Protein AF-A0A540WH33-F1 (afdb_monomer)

Structure (mmCIF, N/CA/C/O backbone):
data_AF-A0A540WH33-F1
#
_entry.id   AF-A0A540WH33-F1
#
loop_
_atom_site.group_PDB
_atom_site.id
_atom_site.type_symbol
_atom_site.label_atom_id
_atom_site.label_alt_id
_atom_site.label_comp_id
_atom_site.label_asym_id
_atom_site.label_entity_id
_atom_site.label_seq_id
_atom_site.pdbx_PDB_ins_code
_atom_site.Cartn_x
_atom_site.Cartn_y
_atom_site.Cartn_z
_atom_site.occupancy
_atom_site.B_iso_or_equiv
_atom_site.auth_seq_id
_atom_site.auth_comp_id
_atom_site.auth_asym_id
_atom_site.auth_atom_id
_atom_site.pdbx_PDB_model_num
ATOM 1 N N . LEU A 1 1 ? -3.950 -7.357 7.166 1.00 91.75 1 LEU A N 1
ATOM 2 C CA . LEU A 1 1 ? -2.464 -7.242 7.166 1.00 91.75 1 LEU A CA 1
ATOM 3 C C . LEU A 1 1 ? -1.787 -7.909 5.969 1.00 91.75 1 LEU A C 1
ATOM 5 O O . LEU A 1 1 ? -1.110 -7.201 5.240 1.00 91.75 1 LEU A O 1
ATOM 9 N N . ARG A 1 2 ? -1.961 -9.218 5.711 1.00 95.25 2 ARG A N 1
ATOM 10 C CA . ARG A 1 2 ? -1.283 -9.900 4.580 1.00 95.25 2 ARG A CA 1
ATOM 11 C C . ARG A 1 2 ? -1.507 -9.220 3.220 1.00 95.25 2 ARG A C 1
ATOM 13 O O . ARG A 1 2 ? -0.546 -9.030 2.487 1.00 95.25 2 ARG A O 1
ATOM 20 N N . ARG A 1 3 ? -2.741 -8.780 2.928 1.00 95.88 3 ARG A N 1
ATOM 21 C CA . ARG A 1 3 ? -3.057 -8.010 1.708 1.00 95.88 3 ARG A CA 1
ATOM 22 C C . ARG A 1 3 ? -2.249 -6.712 1.613 1.00 95.88 3 ARG A C 1
ATOM 24 O O . ARG A 1 3 ? -1.676 -6.431 0.571 1.00 95.88 3 ARG A O 1
ATOM 31 N N . PHE A 1 4 ? -2.148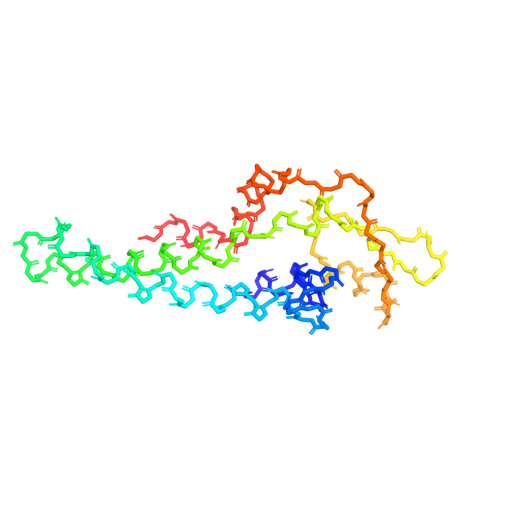 -5.966 2.717 1.00 96.50 4 PHE A N 1
ATOM 32 C CA . PHE A 1 4 ? -1.348 -4.739 2.780 1.00 96.50 4 PHE A CA 1
ATOM 33 C C . PHE A 1 4 ? 0.131 -5.027 2.499 1.00 96.50 4 PHE A C 1
ATOM 35 O O . PHE A 1 4 ? 0.732 -4.355 1.671 1.00 96.50 4 PHE A O 1
ATOM 42 N N . VAL A 1 5 ? 0.695 -6.061 3.135 1.00 96.94 5 VAL A N 1
ATOM 43 C CA . VAL A 1 5 ? 2.100 -6.464 2.947 1.00 96.94 5 VAL A CA 1
ATOM 44 C C . VAL A 1 5 ? 2.377 -6.880 1.503 1.00 96.94 5 VAL A C 1
ATOM 46 O O . VAL A 1 5 ? 3.370 -6.432 0.940 1.00 96.94 5 VAL A O 1
ATOM 49 N N . SER A 1 6 ? 1.509 -7.687 0.883 1.00 97.25 6 SER A N 1
ATOM 50 C CA . SER A 1 6 ? 1.678 -8.066 -0.530 1.00 97.25 6 SER A CA 1
ATOM 51 C C . SER A 1 6 ? 1.620 -6.836 -1.446 1.00 97.25 6 SER A C 1
ATOM 53 O O . S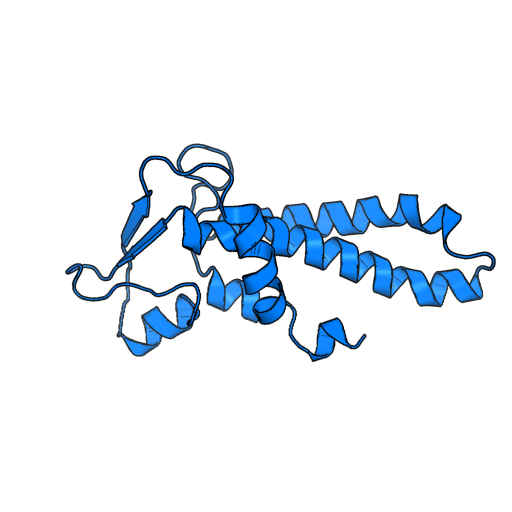ER A 1 6 ? 2.434 -6.695 -2.362 1.00 97.25 6 SER A O 1
ATOM 55 N N . TYR A 1 7 ? 0.708 -5.900 -1.163 1.00 97.25 7 TYR A N 1
ATOM 56 C CA . TYR A 1 7 ? 0.564 -4.673 -1.938 1.00 97.25 7 TYR A C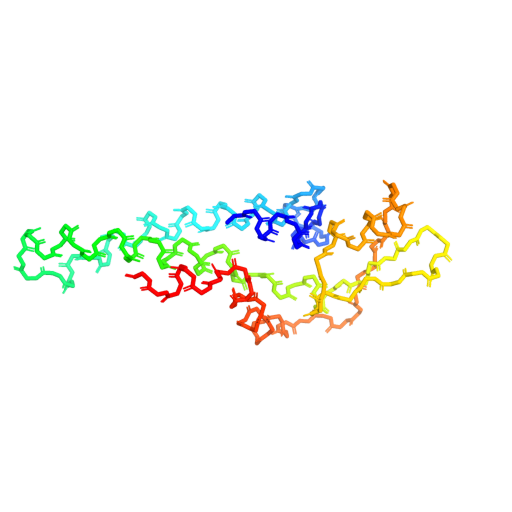A 1
ATOM 57 C C . TYR A 1 7 ? 1.775 -3.739 -1.822 1.00 97.25 7 TYR A C 1
ATOM 59 O O . TYR A 1 7 ? 2.302 -3.308 -2.845 1.00 97.25 7 TYR A O 1
ATOM 67 N N . CYS A 1 8 ? 2.214 -3.412 -0.601 1.00 95.69 8 CYS A N 1
ATOM 68 C CA . CYS A 1 8 ? 3.277 -2.429 -0.389 1.00 95.69 8 CYS A CA 1
ATOM 69 C C . CYS A 1 8 ? 4.685 -3.023 -0.478 1.00 95.69 8 CYS A C 1
ATOM 71 O O . CYS A 1 8 ? 5.633 -2.279 -0.711 1.00 95.69 8 CYS A O 1
ATOM 73 N N . HIS A 1 9 ? 4.839 -4.329 -0.243 1.00 96.56 9 HIS A N 1
ATOM 74 C CA . HIS A 1 9 ? 6.120 -5.027 -0.178 1.00 96.56 9 HIS A CA 1
ATOM 75 C C . HIS A 1 9 ? 7.175 -4.206 0.600 1.00 96.56 9 HIS A C 1
ATOM 77 O O . HIS A 1 9 ? 6.924 -3.766 1.726 1.00 96.56 9 HIS A O 1
ATOM 83 N N . LEU A 1 10 ? 8.337 -3.947 -0.003 1.00 96.44 10 LEU A N 1
ATOM 84 C CA . LEU A 1 10 ? 9.442 -3.187 0.578 1.00 96.44 10 LEU A CA 1
ATOM 85 C C . LEU A 1 10 ? 9.437 -1.701 0.183 1.00 96.44 10 LEU A C 1
ATOM 87 O O . LEU A 1 10 ? 10.484 -1.058 0.242 1.00 96.44 10 LEU A O 1
ATOM 91 N N . LEU A 1 11 ? 8.301 -1.127 -0.218 1.00 96.56 11 LEU A N 1
ATOM 92 C CA . LEU A 1 11 ? 8.248 0.288 -0.594 1.00 96.56 11 LEU A CA 1
ATOM 93 C C . LEU A 1 11 ? 8.575 1.231 0.582 1.00 96.56 11 LEU A C 1
ATOM 95 O O . LEU A 1 11 ? 8.195 0.962 1.730 1.00 96.56 11 LEU A O 1
ATOM 99 N N . PRO A 1 12 ? 9.251 2.361 0.308 1.00 95.00 12 PRO A N 1
ATOM 100 C CA . PRO A 1 12 ? 9.450 3.418 1.290 1.00 95.00 12 PRO A CA 1
ATOM 101 C C . PRO A 1 12 ? 8.152 4.203 1.516 1.00 95.00 12 PRO A C 1
ATOM 103 O O . PRO A 1 12 ? 7.314 4.308 0.622 1.00 95.00 12 PRO A O 1
ATOM 106 N N . ALA A 1 13 ? 7.996 4.812 2.694 1.00 90.38 13 ALA A N 1
ATOM 107 C CA . ALA A 1 13 ? 6.852 5.690 2.965 1.00 90.38 13 ALA A CA 1
ATOM 108 C C . ALA A 1 13 ? 7.047 7.110 2.401 1.00 90.38 13 ALA A C 1
ATOM 110 O O . ALA A 1 13 ? 6.078 7.840 2.187 1.00 90.38 13 ALA A O 1
ATOM 111 N N . SER A 1 14 ? 8.303 7.535 2.214 1.00 84.62 14 SER A N 1
ATOM 112 C CA . SER A 1 14 ? 8.657 8.890 1.779 1.00 84.62 14 SER A CA 1
ATOM 113 C C . SER A 1 14 ? 9.995 8.934 1.028 1.00 84.62 14 SER A C 1
ATOM 115 O O . SER A 1 14 ? 10.827 8.042 1.182 1.00 84.62 14 SER A O 1
ATOM 117 N N . GLN A 1 15 ? 10.213 9.986 0.226 1.00 81.44 15 GLN A N 1
ATOM 118 C CA . GLN A 1 15 ? 11.464 10.170 -0.527 1.00 81.44 15 GLN A CA 1
ATOM 119 C C . GLN A 1 15 ? 12.633 10.596 0.373 1.00 81.44 15 GLN A C 1
ATOM 121 O O . GLN A 1 15 ? 13.738 10.077 0.240 1.00 81.44 15 GLN A O 1
ATOM 126 N N . ALA A 1 16 ? 12.407 11.568 1.260 1.00 76.75 16 ALA A N 1
ATOM 127 C CA . ALA A 1 16 ? 13.483 12.276 1.959 1.00 76.75 16 ALA A CA 1
ATOM 128 C C . ALA A 1 16 ? 13.328 12.314 3.489 1.00 76.75 16 ALA A C 1
ATOM 130 O O . ALA A 1 16 ? 14.182 12.881 4.166 1.00 76.75 16 ALA A O 1
ATOM 131 N N . HIS A 1 17 ? 12.271 11.720 4.047 1.00 77.00 17 HIS A N 1
ATOM 132 C CA . HIS A 1 17 ? 11.907 11.894 5.455 1.00 77.00 17 HIS A CA 1
ATOM 133 C C . HIS A 1 17 ? 11.912 10.566 6.225 1.00 77.00 17 HIS A C 1
ATOM 135 O O . HIS A 1 17 ? 12.554 9.586 5.831 1.00 77.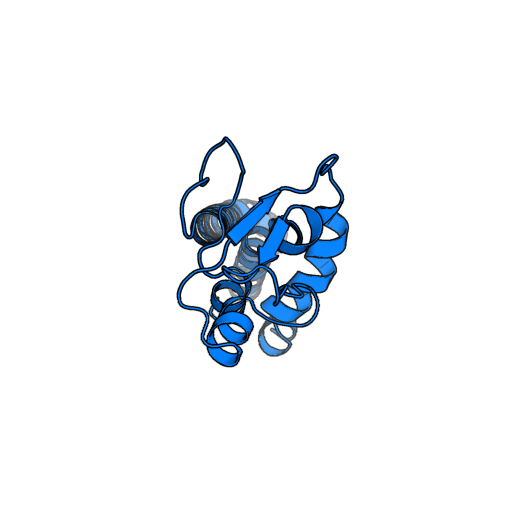00 17 HIS A O 1
ATOM 141 N N . HIS A 1 18 ? 11.214 10.549 7.363 1.00 73.69 18 HIS A N 1
ATOM 142 C CA . HIS A 1 18 ? 11.000 9.354 8.167 1.00 73.69 18 HIS A CA 1
ATOM 143 C C . HIS A 1 18 ? 10.469 8.204 7.293 1.00 73.69 18 HIS A C 1
ATOM 145 O O . HIS A 1 18 ? 9.704 8.408 6.346 1.00 73.69 18 HIS A O 1
ATOM 151 N N . HIS A 1 19 ? 10.926 6.987 7.597 1.00 85.50 19 HIS A N 1
ATOM 152 C CA . HIS A 1 19 ? 10.545 5.757 6.893 1.00 85.50 19 HIS A CA 1
ATOM 153 C C . HIS A 1 19 ? 10.876 5.726 5.384 1.00 85.50 19 HIS A C 1
ATOM 155 O O . HIS A 1 19 ? 10.176 5.086 4.603 1.00 85.50 19 HIS A O 1
ATOM 161 N N . ARG A 1 20 ? 11.975 6.365 4.957 1.00 86.19 20 ARG A N 1
ATOM 162 C CA . ARG A 1 20 ? 12.494 6.287 3.571 1.00 86.19 20 ARG A CA 1
ATOM 163 C C . ARG A 1 20 ? 13.152 4.953 3.177 1.00 86.19 20 ARG A C 1
ATOM 165 O O . ARG A 1 20 ? 13.566 4.792 2.036 1.00 86.19 20 ARG A O 1
ATOM 172 N N . GLY A 1 21 ? 13.342 4.041 4.131 1.00 89.75 21 GLY A N 1
ATOM 173 C CA . GLY A 1 21 ? 14.009 2.755 3.906 1.00 89.75 21 GLY A CA 1
ATOM 174 C C . GLY A 1 21 ? 13.082 1.682 3.331 1.00 89.75 21 GLY A C 1
ATOM 175 O O . GLY A 1 21 ? 11.865 1.864 3.273 1.00 89.75 21 GLY A O 1
ATOM 176 N N . ALA A 1 22 ? 13.669 0.542 2.958 1.00 93.25 22 ALA A N 1
ATOM 177 C CA . ALA A 1 22 ? 12.928 -0.645 2.541 1.00 93.25 22 ALA A CA 1
ATOM 178 C C . ALA A 1 22 ? 11.900 -1.058 3.611 1.00 93.25 22 ALA A C 1
ATOM 180 O O . ALA A 1 22 ? 12.215 -1.110 4.800 1.00 93.25 22 ALA A O 1
ATOM 181 N N . GLY A 1 23 ? 10.659 -1.307 3.190 1.00 94.94 23 GLY A N 1
ATOM 182 C CA . GLY A 1 23 ? 9.541 -1.636 4.086 1.00 94.94 23 GLY A CA 1
ATOM 183 C C . GLY A 1 23 ? 9.052 -0.459 4.937 1.00 94.94 23 GLY A C 1
ATOM 184 O O . GLY A 1 23 ? 8.257 -0.642 5.861 1.00 94.94 23 GLY A O 1
ATOM 185 N N . GLY A 1 24 ? 9.508 0.759 4.639 1.00 95.88 24 GLY A N 1
ATOM 186 C CA . GLY A 1 24 ? 9.140 1.959 5.373 1.00 95.88 24 GLY A CA 1
ATOM 187 C C . GLY A 1 24 ? 7.638 2.233 5.367 1.00 95.88 24 GLY A C 1
ATOM 188 O O . GLY A 1 24 ? 7.103 2.603 6.410 1.00 95.88 24 GLY A O 1
ATOM 189 N N . LEU A 1 25 ? 6.951 1.994 4.243 1.00 95.38 25 LEU A N 1
ATOM 190 C CA . LEU A 1 25 ? 5.500 2.180 4.150 1.00 95.38 25 LEU A CA 1
ATOM 191 C C . LEU A 1 25 ? 4.750 1.229 5.090 1.00 95.38 25 LEU A C 1
ATOM 193 O O . LEU A 1 25 ? 3.878 1.671 5.829 1.00 95.38 25 LEU A O 1
ATOM 197 N N . LEU A 1 26 ? 5.144 -0.049 5.135 1.00 96.44 26 LEU A N 1
ATOM 198 C CA . LEU A 1 26 ? 4.569 -1.029 6.061 1.00 96.44 26 LEU A CA 1
ATOM 199 C C . LEU A 1 26 ? 4.745 -0.602 7.515 1.00 96.44 26 LEU A C 1
ATOM 201 O O . LEU A 1 26 ? 3.779 -0.581 8.277 1.00 96.44 26 LEU A O 1
ATOM 205 N N . ARG A 1 27 ? 5.979 -0.252 7.890 1.00 96.00 27 ARG A N 1
ATOM 206 C CA . ARG A 1 27 ? 6.290 0.170 9.254 1.00 96.00 27 ARG A CA 1
ATOM 207 C C . ARG A 1 27 ? 5.464 1.393 9.652 1.00 96.00 27 ARG A C 1
ATOM 209 O O . ARG A 1 27 ? 4.814 1.365 10.691 1.00 96.00 27 ARG A O 1
ATOM 216 N N . HIS A 1 28 ? 5.470 2.426 8.814 1.00 95.88 28 HIS A N 1
ATOM 217 C CA . HIS A 1 28 ? 4.743 3.664 9.067 1.00 95.88 28 HIS A CA 1
ATOM 218 C C . HIS A 1 28 ? 3.235 3.424 9.219 1.00 95.88 28 HIS A C 1
ATOM 220 O O . HIS A 1 28 ? 2.638 3.845 10.205 1.00 95.88 28 HIS A O 1
ATOM 226 N N . SER A 1 29 ? 2.624 2.691 8.285 1.00 95.88 29 SER A N 1
ATOM 227 C CA . SER A 1 29 ? 1.191 2.393 8.326 1.00 95.88 29 SER A CA 1
ATOM 228 C C . SER A 1 29 ? 0.784 1.589 9.562 1.00 95.88 29 SER A C 1
ATOM 230 O O . SER A 1 29 ? -0.276 1.846 10.127 1.00 95.88 29 SER A O 1
ATOM 232 N N . ILE A 1 30 ? 1.611 0.639 10.018 1.00 96.81 30 ILE A N 1
ATOM 233 C CA . ILE A 1 30 ? 1.340 -0.103 11.259 1.00 96.81 30 ILE A CA 1
ATOM 234 C C . ILE A 1 30 ? 1.438 0.819 12.479 1.00 96.81 30 ILE A C 1
ATOM 236 O O . ILE A 1 30 ? 0.556 0.767 13.331 1.00 96.81 30 ILE A O 1
ATOM 240 N N . GLU A 1 31 ? 2.469 1.664 12.567 1.00 96.62 31 GLU A N 1
ATOM 241 C CA . GLU A 1 31 ? 2.624 2.624 13.671 1.00 96.62 31 GLU A CA 1
ATOM 242 C C . GLU A 1 31 ? 1.412 3.568 13.756 1.00 96.62 31 GLU A C 1
ATOM 244 O O . GLU A 1 31 ? 0.809 3.699 14.821 1.00 96.62 31 GLU A O 1
ATOM 249 N N . VAL A 1 32 ? 0.984 4.136 12.622 1.00 96.19 32 VAL A N 1
ATOM 250 C CA . VAL A 1 32 ? -0.207 4.999 12.553 1.00 96.19 32 VAL A CA 1
ATOM 251 C C . VAL A 1 32 ? -1.481 4.232 12.909 1.00 96.19 32 VAL A C 1
ATOM 253 O O . VAL A 1 32 ? -2.295 4.739 13.677 1.00 96.19 32 VAL A O 1
ATOM 256 N N . GLY A 1 33 ? -1.656 3.006 12.407 1.00 96.69 33 GLY A N 1
ATOM 257 C CA . GLY A 1 33 ? -2.800 2.159 12.753 1.00 96.69 33 GLY A CA 1
ATOM 258 C C . GLY A 1 33 ? -2.880 1.864 14.253 1.00 96.69 33 GLY A C 1
ATOM 259 O O . GLY A 1 33 ? -3.942 2.002 14.857 1.00 96.69 33 GLY A O 1
ATOM 260 N N . LEU A 1 34 ? -1.758 1.509 14.884 1.00 96.31 34 LEU A N 1
ATOM 261 C CA . LEU A 1 34 ? -1.705 1.245 16.324 1.00 96.31 34 LEU A CA 1
ATOM 262 C C . LEU A 1 34 ? -2.025 2.498 17.144 1.00 96.31 34 LEU A C 1
ATOM 264 O O . LEU A 1 34 ? -2.825 2.424 18.077 1.00 96.31 34 LEU A O 1
ATOM 268 N N . TRP A 1 35 ? -1.460 3.652 16.781 1.00 95.62 35 TRP A N 1
ATOM 269 C CA . TRP A 1 35 ? -1.777 4.915 17.452 1.00 95.62 35 TRP A CA 1
ATOM 270 C C . TRP A 1 35 ? -3.238 5.323 17.266 1.00 95.62 35 TRP A C 1
ATOM 272 O O . TRP A 1 35 ? -3.858 5.787 18.221 1.00 95.62 35 TRP A O 1
ATOM 282 N N . ALA A 1 36 ? -3.817 5.111 16.082 1.00 95.19 36 ALA A N 1
ATOM 283 C CA . ALA A 1 36 ? -5.230 5.377 15.828 1.00 95.19 36 ALA A CA 1
ATOM 284 C C . ALA A 1 36 ? -6.137 4.483 16.689 1.00 95.19 36 ALA A C 1
ATOM 286 O O . ALA A 1 36 ? -7.072 4.983 17.314 1.00 95.19 36 ALA A O 1
ATOM 287 N N . ALA A 1 37 ? -5.828 3.187 16.792 1.00 93.69 37 ALA A N 1
ATOM 288 C CA . ALA A 1 37 ? -6.553 2.259 17.659 1.00 93.69 37 ALA A CA 1
ATOM 289 C C . ALA A 1 37 ? -6.482 2.680 19.136 1.00 93.69 37 ALA A C 1
ATOM 291 O O . ALA A 1 37 ? -7.509 2.753 19.806 1.00 93.69 37 ALA A O 1
ATOM 292 N N . GLN A 1 38 ? -5.292 3.039 19.627 1.00 91.94 38 GLN A N 1
ATOM 293 C CA . GLN A 1 38 ? -5.096 3.527 20.998 1.00 91.94 38 GLN A CA 1
ATOM 294 C C . GLN A 1 38 ? -5.836 4.845 21.262 1.00 91.94 38 GLN A C 1
ATOM 296 O O . GLN A 1 38 ? -6.425 5.031 22.323 1.00 91.94 38 GLN A O 1
ATOM 301 N N . ALA A 1 39 ? -5.831 5.769 20.300 1.00 89.94 39 ALA A N 1
ATOM 302 C CA . ALA A 1 39 ? -6.548 7.034 20.419 1.00 89.94 39 ALA A CA 1
ATOM 303 C C . ALA A 1 39 ? -8.074 6.843 20.387 1.00 89.94 39 ALA A C 1
ATOM 305 O O . ALA A 1 39 ? -8.794 7.614 21.023 1.00 89.94 39 ALA A O 1
ATOM 306 N N . SER A 1 40 ? -8.563 5.813 19.685 1.00 87.00 40 SER A N 1
ATOM 307 C CA . SER A 1 40 ? -9.995 5.520 19.551 1.00 87.00 40 SER A CA 1
ATOM 308 C C . SER A 1 40 ? -10.674 5.168 20.876 1.00 87.00 40 SER A C 1
ATOM 310 O O . SER A 1 40 ? -11.860 5.448 21.043 1.00 87.00 40 SER A O 1
ATOM 312 N N . ASP A 1 41 ? -9.911 4.650 21.842 1.00 75.88 41 ASP A N 1
ATOM 313 C CA . ASP A 1 41 ? -10.396 4.301 23.178 1.00 75.88 41 ASP A CA 1
ATOM 314 C C . ASP A 1 41 ? -10.969 5.519 23.922 1.00 75.88 41 ASP A C 1
ATOM 316 O O . ASP A 1 41 ? -12.017 5.460 24.563 1.00 75.88 41 ASP A O 1
ATOM 320 N N . LYS A 1 42 ? -10.356 6.693 23.718 1.00 69.25 42 LYS A N 1
ATOM 321 C CA . LYS A 1 42 ? -10.826 7.960 24.299 1.00 69.25 42 LYS A CA 1
ATOM 322 C C . LYS A 1 42 ? -12.155 8.438 23.710 1.00 69.25 42 LYS A C 1
ATOM 324 O O . LYS A 1 42 ? -12.862 9.191 24.369 1.00 69.25 42 LYS A O 1
ATOM 329 N N . LEU A 1 43 ? -12.492 8.016 22.488 1.00 68.12 43 LEU A N 1
ATOM 330 C CA . LEU A 1 43 ? -13.727 8.394 21.787 1.00 68.12 43 LEU A CA 1
ATOM 331 C C . LEU A 1 43 ? -14.892 7.434 22.085 1.00 68.12 43 LEU A C 1
ATOM 333 O O . LEU A 1 43 ? -16.050 7.79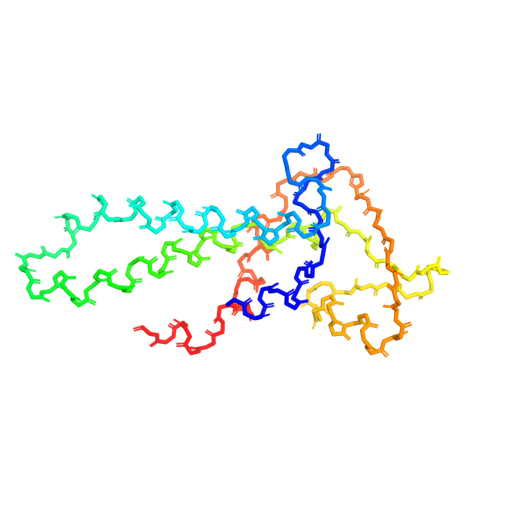4 21.893 1.00 68.12 43 LEU A O 1
ATOM 337 N N . LEU A 1 44 ? -14.610 6.228 22.593 1.00 65.25 44 LEU A 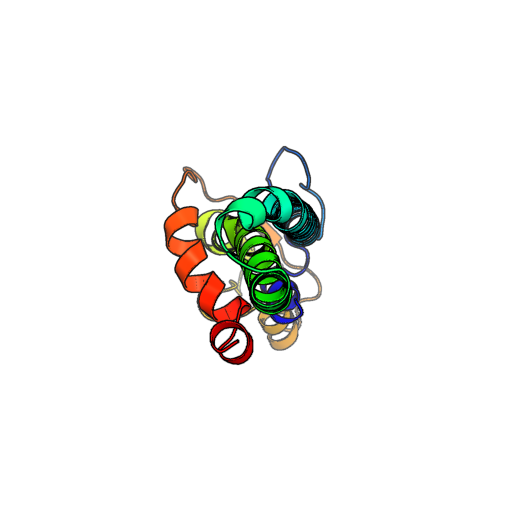N 1
ATOM 338 C CA . LEU A 1 44 ? -15.631 5.244 22.977 1.00 65.25 44 LEU A CA 1
ATOM 339 C C . LEU A 1 44 ? -16.422 5.631 24.231 1.00 65.25 44 LEU A C 1
ATOM 341 O O . LEU A 1 44 ? -17.475 5.043 24.501 1.00 65.25 44 LEU A O 1
ATOM 345 N N . LEU A 1 45 ? -15.945 6.627 24.981 1.00 58.53 45 LEU A N 1
ATOM 346 C CA . LEU A 1 45 ? -16.593 7.121 26.194 1.00 58.53 45 LEU A CA 1
ATOM 347 C C . LEU A 1 45 ? -18.019 7.641 25.945 1.00 58.53 45 LEU A C 1
ATOM 349 O O . LEU A 1 45 ? -18.840 7.535 26.857 1.00 58.53 45 LEU A O 1
ATOM 353 N N . ASP A 1 46 ? -18.335 8.063 24.716 1.00 63.19 46 ASP A N 1
ATOM 354 C CA . ASP A 1 46 ? -19.635 8.650 24.359 1.00 63.19 46 ASP A CA 1
ATOM 355 C C . ASP A 1 46 ? -20.561 7.706 23.563 1.00 63.19 46 ASP A C 1
ATOM 357 O O . ASP A 1 46 ? -21.742 8.001 23.390 1.00 63.19 46 ASP A O 1
ATOM 361 N N . LEU A 1 47 ? -20.066 6.555 23.086 1.00 63.78 47 LEU A N 1
ATOM 362 C CA . LEU A 1 47 ? -20.801 5.692 22.141 1.00 63.78 47 LEU A CA 1
ATOM 363 C C . LEU A 1 47 ? -21.618 4.567 22.797 1.00 63.78 47 LEU A C 1
ATOM 365 O O . LEU A 1 47 ? -22.522 4.016 22.170 1.00 63.78 47 LEU A O 1
ATOM 369 N N . GLY A 1 48 ? -21.319 4.202 24.046 1.00 61.88 48 GLY A N 1
ATOM 370 C CA . GLY A 1 48 ? -22.027 3.137 24.762 1.00 61.88 48 GLY A CA 1
ATOM 371 C C . GLY A 1 48 ? -22.690 3.640 26.038 1.00 61.88 48 GLY A C 1
ATOM 372 O O . GLY A 1 48 ? -21.991 4.076 26.959 1.00 61.88 48 GLY A O 1
ATOM 373 N N . SER A 1 49 ? -24.018 3.514 26.119 1.00 67.62 49 SER A N 1
ATOM 374 C CA . SER A 1 49 ? -24.799 3.909 27.298 1.00 67.62 49 SER A CA 1
ATOM 375 C C . SER A 1 49 ? -24.671 2.931 28.474 1.00 67.62 49 SER A C 1
ATOM 377 O O . SER A 1 49 ? -24.912 3.324 29.612 1.00 67.62 49 SER A O 1
ATOM 379 N N . THR A 1 50 ? -24.229 1.684 28.244 1.00 84.56 50 THR A N 1
ATOM 380 C CA . THR A 1 50 ? -23.981 0.673 29.294 1.00 84.56 50 THR A CA 1
ATOM 381 C C . THR A 1 50 ? -22.659 -0.095 29.096 1.00 84.56 50 THR A C 1
ATOM 383 O O . THR A 1 50 ? -22.177 -0.208 27.964 1.00 84.56 50 THR A O 1
ATOM 386 N N . PRO A 1 51 ? -22.076 -0.704 30.155 1.00 84.44 51 PRO A N 1
ATOM 387 C CA . PRO A 1 51 ? -20.858 -1.520 30.041 1.00 84.44 51 PRO A CA 1
ATOM 388 C C . PRO A 1 51 ? -20.970 -2.704 29.066 1.00 84.44 51 PRO A C 1
ATOM 390 O O . PRO A 1 51 ? -20.001 -3.045 28.390 1.00 84.44 51 PRO A O 1
ATOM 393 N N . ALA A 1 52 ? -22.149 -3.327 28.970 1.00 86.69 52 ALA A N 1
ATOM 394 C CA . ALA A 1 52 ? -22.385 -4.449 28.062 1.00 86.69 52 ALA A CA 1
ATOM 395 C C . ALA A 1 52 ? -22.342 -4.013 26.590 1.00 86.69 52 ALA A C 1
ATOM 397 O O . ALA A 1 52 ? -21.713 -4.678 25.770 1.00 86.69 52 ALA A O 1
ATOM 398 N N . GLN A 1 53 ? -22.951 -2.869 26.265 1.00 84.56 53 GLN A N 1
ATOM 399 C CA . GLN A 1 53 ? -22.894 -2.299 24.916 1.00 84.56 53 GLN A CA 1
ATOM 400 C C . GLN A 1 53 ? -21.479 -1.847 24.558 1.00 84.56 53 GLN A C 1
ATOM 402 O O . GLN A 1 53 ? -21.020 -2.115 23.451 1.00 84.56 53 GLN A O 1
ATOM 407 N N . ARG A 1 54 ? -20.750 -1.230 25.501 1.00 83.00 54 ARG A N 1
ATOM 408 C CA . ARG A 1 54 ? -19.346 -0.846 25.279 1.00 83.00 54 ARG A CA 1
ATOM 409 C C . ARG A 1 54 ? -18.483 -2.045 24.898 1.00 83.00 54 ARG A C 1
ATOM 411 O O . ARG A 1 54 ? -17.811 -1.979 23.878 1.00 83.00 54 ARG A O 1
ATOM 418 N N . ARG A 1 55 ? -18.595 -3.168 25.620 1.00 84.38 55 ARG A N 1
ATOM 419 C CA . ARG A 1 55 ? -17.875 -4.414 25.285 1.00 84.38 55 ARG A CA 1
ATOM 420 C C . ARG A 1 55 ? -18.162 -4.942 23.877 1.00 84.38 55 ARG A C 1
ATOM 422 O O . ARG A 1 55 ? -17.318 -5.631 23.318 1.00 84.38 55 ARG A O 1
ATOM 429 N N . GLN A 1 56 ? -19.338 -4.661 23.314 1.00 85.00 56 GLN A N 1
ATOM 430 C CA . GLN A 1 56 ? -19.685 -5.075 21.951 1.00 85.00 56 GLN A CA 1
ATOM 431 C C . GLN A 1 56 ? -19.162 -4.104 20.880 1.00 85.00 56 GLN A C 1
ATOM 433 O O . GLN A 1 56 ? -18.794 -4.541 19.792 1.00 85.00 56 GLN A O 1
ATOM 438 N N . ILE A 1 57 ? -19.140 -2.799 21.168 1.00 85.88 57 ILE A N 1
ATOM 439 C CA . ILE A 1 57 ? -18.756 -1.749 20.208 1.00 85.88 57 ILE A CA 1
ATOM 440 C C . ILE A 1 57 ? -17.236 -1.568 20.155 1.00 85.88 57 ILE A C 1
ATOM 442 O O . ILE A 1 57 ? -16.678 -1.365 19.078 1.00 85.88 57 ILE A O 1
ATOM 446 N N . GLU A 1 58 ? -16.568 -1.657 21.304 1.00 87.06 58 GLU A N 1
ATOM 447 C CA . GLU A 1 58 ? -15.147 -1.344 21.457 1.00 87.06 58 GLU A CA 1
ATOM 448 C C . GLU A 1 58 ? -14.243 -2.083 20.452 1.00 87.06 58 GLU A C 1
ATOM 450 O O . GLU A 1 58 ? -13.500 -1.400 19.743 1.00 87.06 58 GLU A O 1
ATOM 455 N N . PRO A 1 59 ? -14.339 -3.419 20.273 1.00 89.38 59 PRO A N 1
ATOM 456 C CA . PRO A 1 59 ? -13.469 -4.125 19.331 1.00 89.38 59 PRO A CA 1
ATOM 457 C C . PRO A 1 59 ? -13.655 -3.658 17.880 1.00 89.38 59 PRO A C 1
ATOM 459 O O . PRO A 1 59 ? -12.682 -3.508 17.138 1.00 89.38 59 PRO A O 1
ATOM 462 N N . ARG A 1 60 ? -14.905 -3.392 17.477 1.00 89.44 60 ARG A N 1
ATOM 463 C CA . ARG A 1 60 ? -15.252 -2.911 16.130 1.00 89.44 60 ARG A CA 1
ATOM 464 C C . ARG A 1 60 ? -14.707 -1.518 15.878 1.00 89.44 60 ARG A C 1
ATOM 466 O O . ARG A 1 60 ? -14.153 -1.246 14.813 1.00 89.44 60 ARG A O 1
ATOM 473 N N . TRP A 1 61 ? -14.819 -0.645 16.871 1.00 89.25 61 TRP A N 1
ATOM 474 C CA . TRP A 1 61 ? -14.312 0.715 16.777 1.00 89.25 61 TRP A CA 1
ATOM 475 C C . TRP A 1 61 ? -12.784 0.761 16.732 1.00 89.25 61 TRP A C 1
ATOM 477 O O . TRP A 1 61 ? -12.214 1.430 15.869 1.00 89.25 61 TRP A O 1
ATOM 487 N N . GLN A 1 62 ? -12.117 -0.017 17.589 1.00 91.75 62 GLN A N 1
ATOM 488 C CA . GLN A 1 62 ? -10.658 -0.135 17.592 1.00 91.75 62 GLN A CA 1
ATOM 489 C C . GLN A 1 62 ? -10.134 -0.677 16.260 1.00 91.75 62 GLN A C 1
ATOM 491 O O . GLN A 1 62 ? -9.174 -0.129 15.716 1.00 91.75 62 GLN A O 1
ATOM 496 N N . LEU A 1 63 ? -10.778 -1.705 15.689 1.00 92.94 63 LEU A N 1
ATOM 497 C CA . LEU A 1 63 ? -10.392 -2.203 14.369 1.00 92.94 63 LEU A CA 1
ATOM 498 C C . LEU A 1 63 ? -10.638 -1.166 13.277 1.00 92.94 63 LEU A C 1
ATOM 500 O O . LEU A 1 63 ? -9.781 -0.997 12.416 1.00 92.94 63 LEU A O 1
ATOM 504 N N . THR A 1 64 ? -11.767 -0.457 13.319 1.00 92.56 64 THR A N 1
ATOM 505 C CA . THR A 1 64 ? -12.079 0.608 12.355 1.00 92.56 64 THR A CA 1
ATOM 506 C C . THR A 1 64 ? -10.984 1.672 12.364 1.00 92.56 64 THR A C 1
ATOM 508 O O . THR A 1 64 ? -10.435 2.005 11.313 1.00 92.56 64 THR A O 1
ATOM 511 N N . ALA A 1 65 ? -10.598 2.153 13.548 1.00 94.31 65 ALA A N 1
ATOM 512 C CA . ALA A 1 65 ? -9.538 3.143 13.690 1.00 94.31 65 ALA A CA 1
ATOM 513 C C . ALA A 1 65 ? -8.174 2.592 13.243 1.00 94.31 65 ALA A C 1
ATOM 515 O O . ALA A 1 65 ? -7.447 3.266 12.511 1.00 94.31 65 ALA A O 1
ATOM 516 N N . PHE A 1 66 ? -7.852 1.346 13.613 1.00 95.69 66 PHE A N 1
ATOM 517 C CA . PHE A 1 66 ? -6.630 0.674 13.175 1.00 95.69 66 PHE A CA 1
ATOM 518 C C . PHE A 1 66 ? -6.542 0.590 11.651 1.00 95.69 66 PHE A C 1
ATOM 520 O O . PHE A 1 66 ? -5.528 0.952 11.059 1.00 95.69 66 PHE A O 1
ATOM 527 N N . VAL A 1 67 ? -7.608 0.117 11.008 1.00 95.19 67 VAL A N 1
ATOM 528 C CA . VAL A 1 67 ? -7.679 -0.090 9.562 1.00 95.19 67 VAL A CA 1
ATOM 529 C C . VAL A 1 67 ? -7.637 1.239 8.809 1.00 95.19 67 VAL A C 1
ATOM 531 O O . VAL A 1 67 ? -6.932 1.333 7.802 1.00 95.19 67 VAL A O 1
ATOM 534 N N . ALA A 1 68 ? -8.321 2.269 9.313 1.00 93.56 68 ALA A N 1
ATOM 535 C CA . ALA A 1 68 ? -8.253 3.618 8.761 1.00 93.56 68 ALA A CA 1
ATOM 536 C C . ALA A 1 68 ? -6.818 4.165 8.811 1.00 93.56 68 ALA A C 1
ATOM 538 O O . ALA A 1 68 ? -6.295 4.618 7.793 1.00 93.56 68 ALA A O 1
ATOM 539 N N . GLY A 1 69 ? -6.146 4.045 9.961 1.00 95.06 69 GLY A N 1
ATOM 540 C CA . GLY A 1 69 ? -4.745 4.440 10.111 1.00 95.06 69 GLY A CA 1
ATOM 541 C C . GLY A 1 69 ? -3.793 3.618 9.235 1.00 95.06 69 GLY A C 1
ATOM 542 O O . GLY A 1 69 ? -2.907 4.177 8.595 1.00 95.06 69 GLY A O 1
ATOM 543 N N . LEU A 1 70 ? -4.008 2.307 9.118 1.00 96.00 70 LEU A N 1
ATOM 544 C CA . LEU A 1 70 ? -3.216 1.433 8.250 1.00 96.00 70 LEU A CA 1
ATOM 545 C C . LEU A 1 70 ? -3.322 1.858 6.775 1.00 96.00 70 LEU A C 1
ATOM 547 O O . LEU A 1 70 ? -2.314 1.915 6.067 1.00 96.00 70 LEU A O 1
ATOM 551 N N . CYS A 1 71 ? -4.535 2.165 6.311 1.00 94.81 71 CYS A N 1
ATOM 552 C CA . CYS A 1 71 ? -4.818 2.410 4.898 1.00 94.81 71 CYS A CA 1
ATOM 553 C C . CYS A 1 71 ? -4.717 3.881 4.476 1.00 94.81 71 CYS A C 1
ATOM 555 O O . CYS A 1 71 ? -4.799 4.151 3.281 1.00 94.81 71 CYS A O 1
ATOM 557 N N . HIS A 1 72 ? -4.516 4.830 5.396 1.00 91.25 72 HIS A N 1
ATOM 558 C CA . HIS A 1 72 ? -4.579 6.265 5.076 1.00 91.25 72 HIS A CA 1
ATOM 559 C C . HIS A 1 72 ? -3.660 6.678 3.906 1.00 91.25 72 HIS A C 1
ATOM 561 O O . HIS A 1 72 ? -4.049 7.464 3.042 1.00 91.25 72 HIS A O 1
ATOM 567 N N . ASP A 1 73 ? -2.481 6.062 3.823 1.00 90.81 73 ASP A N 1
ATOM 568 C CA . ASP A 1 73 ? -1.440 6.345 2.834 1.00 90.81 73 ASP A CA 1
ATOM 569 C C . ASP A 1 73 ? -1.291 5.261 1.753 1.00 90.81 73 ASP A C 1
ATOM 571 O O . ASP A 1 73 ? -0.346 5.280 0.960 1.00 90.81 73 ASP A O 1
ATOM 575 N N . VAL A 1 74 ? -2.225 4.310 1.672 1.00 92.56 74 VAL A N 1
ATOM 576 C CA . VAL A 1 74 ? -2.144 3.183 0.725 1.00 92.56 74 VAL A CA 1
ATOM 577 C C . VAL A 1 74 ? -2.214 3.627 -0.745 1.00 92.56 74 VAL A C 1
ATOM 579 O O . VAL A 1 74 ? -1.768 2.904 -1.638 1.00 92.56 74 VAL A O 1
ATOM 582 N N . GLY A 1 75 ? -2.717 4.835 -1.014 1.00 91.31 75 GLY A N 1
ATOM 583 C CA . GLY A 1 75 ? -2.715 5.457 -2.335 1.00 91.31 75 GLY A CA 1
ATOM 584 C C . GLY A 1 75 ? -1.344 5.955 -2.802 1.00 91.31 75 GLY A C 1
ATOM 585 O O . GLY A 1 75 ? -1.138 6.088 -4.008 1.00 91.31 75 GLY A O 1
ATOM 586 N N . LYS A 1 76 ? -0.382 6.185 -1.893 1.00 90.81 76 LYS A N 1
ATOM 587 C CA . LYS A 1 76 ? 0.931 6.762 -2.235 1.00 90.81 76 LYS A CA 1
ATOM 588 C C . LYS A 1 76 ? 1.697 5.969 -3.299 1.00 90.81 76 LYS A C 1
ATOM 590 O O . LYS A 1 76 ? 2.153 6.594 -4.252 1.00 90.81 76 LYS A O 1
ATOM 595 N N . PRO A 1 77 ? 1.817 4.627 -3.233 1.00 92.94 77 PRO A N 1
ATOM 596 C CA . PRO A 1 77 ? 2.478 3.866 -4.293 1.00 92.94 77 PRO A CA 1
ATOM 597 C C . PRO A 1 77 ? 1.900 4.107 -5.691 1.00 92.94 77 PRO A C 1
ATOM 599 O O . PRO A 1 77 ? 2.636 4.072 -6.672 1.00 92.94 77 PRO A O 1
ATOM 602 N N . ALA A 1 78 ? 0.599 4.380 -5.788 1.00 91.81 78 ALA A N 1
ATOM 603 C CA . ALA A 1 78 ? -0.071 4.599 -7.060 1.00 91.81 78 ALA A CA 1
ATOM 604 C C . ALA A 1 78 ? 0.057 6.033 -7.591 1.00 91.81 78 ALA A C 1
ATOM 606 O O . ALA A 1 78 ? 0.092 6.225 -8.808 1.00 91.81 78 ALA A O 1
ATOM 607 N N . THR A 1 79 ? 0.164 7.031 -6.714 1.00 89.69 79 THR A N 1
ATOM 608 C CA . THR A 1 79 ? 0.276 8.442 -7.120 1.00 89.69 79 THR A CA 1
ATOM 609 C C . THR A 1 79 ? 1.707 8.951 -7.191 1.00 89.69 79 THR A C 1
ATOM 611 O O . THR A 1 79 ? 2.004 9.825 -8.001 1.00 89.69 79 THR A O 1
ATOM 614 N N . ASP A 1 80 ? 2.596 8.422 -6.356 1.00 90.88 80 ASP A N 1
ATOM 615 C CA . ASP A 1 80 ? 3.897 9.036 -6.095 1.00 90.88 80 ASP A CA 1
ATOM 616 C C . ASP A 1 80 ? 5.042 8.259 -6.738 1.00 90.88 80 ASP A C 1
ATOM 618 O O . ASP A 1 80 ? 6.110 8.832 -6.958 1.00 90.88 80 ASP A O 1
ATOM 622 N N . LEU A 1 81 ? 4.822 6.980 -7.055 1.00 93.00 81 LEU A N 1
ATOM 623 C CA . LEU A 1 81 ? 5.857 6.069 -7.526 1.00 93.00 81 LEU A CA 1
ATOM 624 C C . LEU A 1 81 ? 5.570 5.522 -8.927 1.00 93.00 81 LEU A C 1
ATOM 626 O O . LEU A 1 81 ? 4.432 5.413 -9.399 1.00 93.00 81 LEU A O 1
ATOM 630 N N . VAL A 1 82 ? 6.660 5.173 -9.594 1.00 95.62 82 VAL A N 1
ATOM 631 C CA . VAL A 1 82 ? 6.703 4.258 -10.729 1.00 95.62 82 VAL A CA 1
ATOM 632 C C . VAL A 1 82 ? 7.683 3.158 -10.345 1.00 95.62 82 VAL A C 1
ATOM 634 O O . VAL A 1 82 ? 8.819 3.447 -9.969 1.00 95.62 82 VAL A O 1
ATOM 637 N N . VAL A 1 83 ? 7.226 1.907 -10.392 1.00 97.56 83 VAL A N 1
ATOM 638 C CA . VAL A 1 83 ? 8.030 0.739 -10.017 1.00 97.56 83 VAL A CA 1
ATOM 639 C C . VAL A 1 83 ? 8.271 -0.107 -11.254 1.00 97.56 83 VAL A C 1
ATOM 641 O O . VAL A 1 83 ? 7.326 -0.435 -11.974 1.00 97.56 83 VAL A O 1
ATOM 644 N N . THR A 1 84 ? 9.536 -0.427 -11.515 1.00 98.12 84 THR A N 1
ATOM 645 C CA . THR A 1 84 ? 9.959 -1.083 -12.759 1.00 98.12 84 THR A CA 1
ATOM 646 C C . THR A 1 84 ? 10.955 -2.209 -12.523 1.00 98.12 84 THR A C 1
ATOM 648 O O . THR A 1 84 ? 11.642 -2.231 -11.500 1.00 98.12 84 THR A O 1
ATOM 651 N N . SER A 1 85 ? 11.034 -3.148 -13.468 1.00 97.56 85 SER A N 1
ATOM 652 C CA . SER A 1 85 ? 12.131 -4.118 -13.548 1.00 97.56 85 SER A CA 1
ATOM 653 C C . SER A 1 85 ? 13.468 -3.422 -13.828 1.00 97.56 85 SER A C 1
ATOM 655 O O . SER A 1 85 ? 13.510 -2.253 -14.217 1.00 97.56 85 SER A O 1
ATOM 657 N N . HIS A 1 86 ? 14.575 -4.146 -13.651 1.00 94.62 86 HIS A N 1
ATOM 658 C CA . HIS A 1 86 ? 15.928 -3.628 -13.882 1.00 94.62 86 HIS A CA 1
ATOM 659 C C . HIS A 1 86 ? 16.138 -3.025 -15.278 1.00 94.62 86 HIS A C 1
ATOM 661 O O . HIS A 1 86 ? 16.675 -1.929 -15.412 1.00 94.62 86 HIS A O 1
ATOM 667 N N . ASP A 1 87 ? 15.658 -3.718 -16.305 1.00 94.31 87 ASP A N 1
ATOM 668 C CA . ASP A 1 87 ? 15.716 -3.323 -17.715 1.00 94.31 87 ASP A CA 1
ATOM 669 C C . ASP A 1 87 ? 14.617 -2.323 -18.125 1.00 94.31 87 ASP A C 1
ATOM 671 O O . ASP A 1 87 ? 14.528 -1.947 -19.292 1.00 94.31 87 ASP A O 1
ATOM 675 N N . ARG A 1 88 ? 13.768 -1.892 -17.179 1.00 94.62 88 ARG A N 1
ATOM 676 C CA . ARG A 1 88 ? 12.620 -0.994 -17.388 1.00 94.62 88 ARG A CA 1
ATOM 677 C C . ARG A 1 88 ? 11.554 -1.514 -18.367 1.00 94.62 88 ARG A C 1
ATOM 679 O O . ARG A 1 88 ? 10.680 -0.745 -18.760 1.00 94.62 88 ARG A O 1
ATOM 686 N N . THR A 1 89 ? 11.571 -2.796 -18.737 1.00 96.19 89 THR A N 1
ATOM 687 C CA . THR A 1 89 ? 10.593 -3.366 -19.684 1.00 96.19 89 THR A CA 1
ATOM 688 C C . THR A 1 89 ? 9.252 -3.682 -19.028 1.00 96.19 89 THR A C 1
ATOM 690 O O . THR A 1 89 ? 8.212 -3.662 -19.687 1.00 96.19 89 THR A O 1
ATOM 693 N N . LYS A 1 90 ? 9.253 -3.938 -17.716 1.00 97.38 90 LYS A N 1
ATOM 694 C CA . LYS A 1 90 ? 8.054 -4.238 -16.933 1.00 97.38 90 LYS A CA 1
ATOM 695 C C . LYS A 1 90 ? 7.780 -3.112 -15.953 1.00 97.38 90 LYS A C 1
ATOM 697 O O . LYS A 1 90 ? 8.676 -2.660 -15.241 1.00 97.38 90 LYS A O 1
ATOM 702 N N . VAL A 1 91 ? 6.517 -2.702 -15.880 1.00 97.69 91 VAL A N 1
ATOM 703 C CA . VAL A 1 91 ? 6.039 -1.647 -14.982 1.00 97.69 91 VAL A CA 1
ATOM 704 C C . VAL A 1 91 ? 4.899 -2.205 -14.142 1.00 97.69 91 VAL A C 1
ATOM 706 O O . VAL A 1 91 ? 3.933 -2.729 -14.696 1.00 97.69 91 VAL A O 1
ATOM 709 N N . TRP A 1 92 ? 5.012 -2.091 -12.822 1.00 98.06 92 TRP A N 1
ATOM 710 C CA . TRP A 1 92 ? 3.959 -2.508 -11.899 1.00 98.06 92 TRP A CA 1
ATOM 711 C C . TRP A 1 92 ? 2.740 -1.586 -11.999 1.00 98.06 92 TRP A C 1
ATOM 713 O O . TRP A 1 92 ? 2.875 -0.357 -12.050 1.00 98.06 92 TRP A O 1
ATOM 723 N N . LYS A 1 93 ? 1.540 -2.173 -11.985 1.00 96.50 93 LYS A N 1
ATOM 724 C CA . LYS A 1 93 ? 0.258 -1.458 -12.006 1.00 96.50 93 LYS A CA 1
ATOM 725 C C . LYS A 1 93 ? -0.434 -1.521 -10.634 1.00 96.50 93 LYS A C 1
ATOM 727 O O . LYS A 1 93 ? -1.253 -2.407 -10.389 1.00 96.50 93 LYS A O 1
ATOM 732 N N . PRO A 1 94 ? -0.202 -0.541 -9.742 1.00 94.44 94 PRO A N 1
ATOM 733 C CA . PRO A 1 94 ? -0.632 -0.620 -8.341 1.00 94.44 94 PRO A CA 1
ATOM 734 C C . PRO A 1 94 ? -2.149 -0.731 -8.135 1.00 94.44 94 PRO A C 1
ATOM 736 O O . PRO A 1 94 ? -2.608 -1.319 -7.154 1.00 94.44 94 PRO A O 1
ATOM 739 N N . LEU A 1 95 ? -2.945 -0.209 -9.073 1.00 92.25 95 LEU A N 1
ATOM 740 C CA . LEU A 1 95 ? -4.407 -0.264 -8.998 1.00 92.25 95 LEU A CA 1
ATOM 741 C C . LEU A 1 95 ? -4.983 -1.662 -9.239 1.00 92.25 95 LEU A C 1
ATOM 743 O O . LEU A 1 95 ? -6.055 -1.968 -8.730 1.00 92.25 95 LEU A O 1
ATOM 747 N N . THR A 1 96 ? -4.287 -2.514 -9.990 1.00 92.25 96 THR A N 1
ATOM 748 C CA . THR A 1 96 ? -4.830 -3.802 -10.448 1.00 92.25 96 THR A CA 1
ATOM 749 C C . THR A 1 96 ? -4.140 -5.003 -9.821 1.00 92.25 96 THR A C 1
ATOM 751 O O . THR A 1 96 ? -4.744 -6.062 -9.722 1.00 92.25 96 THR A O 1
ATOM 754 N N . GLU A 1 97 ? -2.906 -4.848 -9.346 1.00 95.19 97 GLU A N 1
ATOM 755 C CA . GLU A 1 97 ? -2.090 -5.953 -8.833 1.00 95.19 97 GLU A CA 1
ATOM 756 C C . GLU A 1 97 ? -1.294 -5.540 -7.589 1.00 95.19 97 GLU A C 1
ATOM 758 O O . GLU A 1 97 ? -1.060 -4.354 -7.338 1.00 95.19 97 GLU A O 1
ATOM 763 N N . ASN A 1 98 ? -0.877 -6.527 -6.799 1.00 97.00 98 ASN A N 1
ATOM 764 C CA . ASN A 1 98 ? 0.016 -6.326 -5.663 1.00 97.00 98 ASN A CA 1
ATOM 765 C C . ASN A 1 98 ? 1.476 -6.334 -6.128 1.00 97.00 98 ASN A C 1
ATOM 767 O O . ASN A 1 98 ? 1.819 -7.051 -7.067 1.00 97.00 98 ASN A O 1
ATOM 771 N N . LEU A 1 99 ? 2.345 -5.572 -5.459 1.00 97.94 99 LEU A N 1
ATOM 772 C CA . LEU A 1 99 ? 3.747 -5.474 -5.866 1.00 97.94 99 LEU A CA 1
ATOM 773 C C . LEU A 1 99 ? 4.491 -6.804 -5.707 1.00 97.94 99 LEU A C 1
ATOM 775 O O . LEU A 1 99 ? 5.275 -7.169 -6.580 1.00 97.94 99 LEU A O 1
ATOM 779 N N . SER A 1 100 ? 4.232 -7.535 -4.617 1.00 97.62 100 SER A N 1
ATOM 780 C CA . SER A 1 100 ? 4.844 -8.847 -4.387 1.00 97.62 100 SER A CA 1
ATOM 781 C C . SER A 1 100 ? 4.445 -9.846 -5.473 1.00 97.62 100 SER A C 1
ATOM 783 O O . SER A 1 100 ? 5.306 -10.519 -6.031 1.00 97.62 100 SER A O 1
ATOM 785 N N . ASP A 1 101 ? 3.153 -9.908 -5.804 1.00 97.69 101 ASP A N 1
ATOM 786 C CA . ASP A 1 101 ? 2.626 -10.850 -6.796 1.00 97.69 101 ASP A CA 1
ATOM 787 C C . ASP A 1 101 ? 3.170 -10.527 -8.197 1.00 97.69 101 ASP A C 1
ATOM 789 O O . ASP A 1 101 ? 3.613 -11.424 -8.913 1.00 97.69 101 ASP A O 1
ATOM 793 N N . TRP A 1 102 ? 3.219 -9.238 -8.560 1.00 98.25 102 TRP A N 1
ATOM 794 C CA . TRP A 1 102 ? 3.837 -8.770 -9.803 1.00 98.25 102 TRP A CA 1
ATOM 795 C C . TRP A 1 102 ? 5.319 -9.145 -9.880 1.00 98.25 102 TRP A C 1
ATOM 797 O O . TRP A 1 102 ? 5.770 -9.626 -10.919 1.00 98.25 102 TRP A O 1
ATOM 807 N N . ALA A 1 103 ? 6.079 -8.950 -8.799 1.00 97.81 103 ALA A N 1
ATOM 808 C CA . ALA A 1 103 ? 7.501 -9.272 -8.777 1.00 97.81 103 ALA A CA 1
ATOM 809 C C . ALA A 1 103 ? 7.731 -10.780 -8.958 1.00 97.81 103 ALA A C 1
ATOM 811 O O . ALA A 1 103 ? 8.543 -11.175 -9.793 1.00 97.81 103 ALA A O 1
ATOM 812 N N . THR A 1 104 ? 6.965 -11.619 -8.252 1.00 97.81 104 THR A N 1
ATOM 813 C CA . THR A 1 104 ? 7.036 -13.082 -8.382 1.00 97.81 104 THR A CA 1
ATOM 814 C C . THR A 1 104 ? 6.634 -13.555 -9.778 1.00 97.81 104 THR A C 1
AT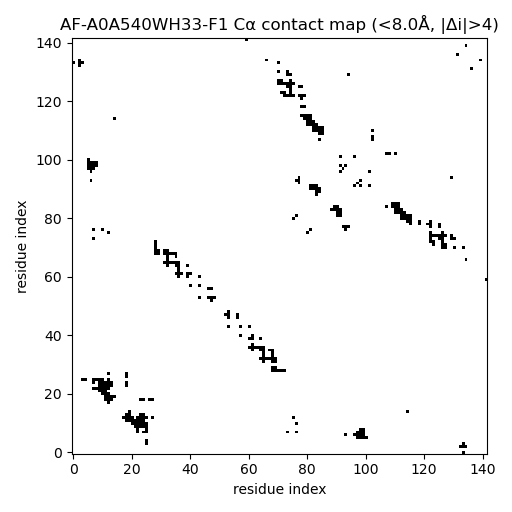OM 816 O O . THR A 1 104 ? 7.363 -14.332 -10.386 1.00 97.81 104 THR A O 1
ATOM 819 N N . ALA A 1 105 ? 5.519 -13.063 -10.327 1.00 97.81 105 ALA A N 1
ATOM 820 C CA . ALA A 1 105 ? 5.037 -13.464 -11.652 1.00 97.81 105 ALA A CA 1
ATOM 821 C C . ALA A 1 105 ? 6.004 -13.090 -12.788 1.00 97.81 105 ALA A C 1
ATOM 823 O O . ALA A 1 105 ? 5.945 -13.661 -13.876 1.00 97.81 105 ALA A O 1
ATOM 824 N N . ASN A 1 106 ? 6.882 -12.115 -12.548 1.00 97.38 106 ASN A N 1
ATOM 825 C CA . ASN A 1 106 ? 7.811 -11.593 -13.536 1.00 97.38 106 ASN A CA 1
ATOM 826 C C . ASN A 1 106 ? 9.275 -11.973 -13.290 1.00 97.38 106 ASN A C 1
ATOM 828 O O . ASN A 1 106 ? 10.113 -11.487 -14.052 1.00 97.38 106 ASN A O 1
ATOM 832 N N . ASP A 1 107 ? 9.545 -12.813 -12.285 1.00 96.88 107 ASP A N 1
ATOM 833 C CA . ASP A 1 107 ? 10.877 -13.246 -11.838 1.00 96.88 107 ASP A CA 1
ATOM 834 C C . ASP A 1 107 ? 11.819 -12.073 -11.497 1.00 96.88 107 ASP A C 1
ATOM 836 O O . ASP A 1 107 ? 12.973 -11.992 -11.913 1.00 96.88 107 ASP A O 1
ATOM 840 N N . ILE A 1 108 ? 11.287 -11.088 -10.766 1.00 96.62 108 ILE A N 1
ATOM 841 C CA . ILE A 1 108 ? 12.000 -9.859 -10.406 1.00 96.62 108 ILE A CA 1
ATOM 842 C C . ILE A 1 108 ? 12.600 -10.005 -9.005 1.00 96.62 108 ILE A C 1
ATOM 844 O O . ILE A 1 108 ? 11.893 -9.921 -8.002 1.00 96.62 108 ILE A O 1
ATOM 848 N N . SER A 1 109 ? 13.925 -10.151 -8.932 1.00 93.94 109 SER A N 1
ATOM 849 C CA . SER A 1 109 ? 14.680 -10.186 -7.667 1.00 93.94 109 SER A CA 1
ATOM 850 C C . SER A 1 109 ? 14.947 -8.797 -7.073 1.00 93.94 109 SER A C 1
ATOM 852 O O . SER A 1 109 ? 15.125 -8.659 -5.863 1.00 93.94 109 SER A O 1
ATOM 854 N N . ALA A 1 110 ? 14.945 -7.756 -7.911 1.00 94.94 110 ALA A N 1
ATOM 855 C CA . ALA A 1 110 ? 15.067 -6.359 -7.510 1.00 94.94 110 ALA A CA 1
ATOM 856 C C . ALA A 1 110 ? 14.288 -5.447 -8.469 1.00 94.94 110 ALA A C 1
ATOM 858 O O . ALA A 1 110 ? 14.419 -5.553 -9.689 1.00 94.94 110 ALA A O 1
ATOM 859 N N . TYR A 1 111 ? 13.502 -4.526 -7.912 1.00 96.75 111 TYR A N 1
ATOM 860 C CA . TYR A 1 111 ? 12.780 -3.498 -8.662 1.00 96.75 111 TYR A CA 1
ATOM 861 C C . TYR A 1 111 ? 13.316 -2.101 -8.352 1.00 96.75 111 TYR A C 1
ATOM 863 O O . TYR A 1 111 ? 13.890 -1.844 -7.293 1.00 96.75 111 TYR A O 1
ATOM 871 N N . PHE A 1 112 ? 13.087 -1.181 -9.282 1.00 95.94 112 PHE A N 1
ATOM 872 C CA . PHE A 1 112 ? 13.588 0.186 -9.243 1.00 95.94 112 PHE A CA 1
ATOM 873 C C . PHE A 1 112 ? 12.433 1.164 -9.081 1.00 95.94 112 PHE A C 1
ATOM 875 O O . PHE A 1 112 ? 11.352 0.958 -9.636 1.00 95.94 112 PHE A O 1
ATOM 882 N N . LEU A 1 113 ? 12.679 2.213 -8.300 1.00 94.75 113 LEU A N 1
ATOM 883 C CA . LEU A 1 113 ? 11.686 3.198 -7.891 1.00 94.75 113 LEU A CA 1
ATOM 884 C C . LEU A 1 113 ? 12.037 4.557 -8.488 1.00 94.75 113 LEU A C 1
ATOM 886 O O . LEU A 1 113 ? 13.094 5.101 -8.171 1.00 94.75 113 LEU A O 1
ATOM 890 N N . ASP A 1 114 ? 11.114 5.137 -9.248 1.00 93.44 114 ASP A N 1
ATOM 891 C CA . ASP A 1 114 ? 11.167 6.552 -9.603 1.00 93.44 114 ASP A CA 1
ATOM 892 C C . ASP A 1 114 ? 10.023 7.302 -8.932 1.00 93.44 114 ASP A C 1
ATOM 894 O O . ASP A 1 114 ? 8.878 6.844 -8.894 1.00 93.44 114 ASP A O 1
ATOM 898 N N . TRP A 1 115 ? 10.330 8.493 -8.428 1.00 91.00 115 TRP A N 1
ATOM 899 C CA . TRP A 1 115 ? 9.332 9.374 -7.845 1.00 91.00 115 TRP A CA 1
ATOM 900 C C . TRP A 1 115 ? 8.731 10.280 -8.914 1.00 91.00 115 TRP A C 1
ATOM 902 O O . TRP A 1 115 ? 9.456 10.978 -9.624 1.00 91.00 115 TRP A O 1
ATOM 912 N N . ARG A 1 116 ? 7.400 10.338 -8.994 1.00 89.44 116 ARG A N 1
ATOM 913 C CA . ARG A 1 116 ? 6.716 11.187 -9.975 1.00 89.44 116 ARG A CA 1
ATOM 914 C C . ARG A 1 116 ? 6.931 12.677 -9.665 1.00 89.44 116 ARG A C 1
ATOM 916 O O . ARG A 1 116 ? 6.828 13.073 -8.495 1.00 89.44 116 ARG A O 1
ATOM 923 N N . PRO A 1 117 ? 7.229 13.524 -10.666 1.00 84.44 117 PRO A N 1
ATOM 924 C CA . PRO A 1 117 ? 7.298 14.970 -10.476 1.00 84.44 117 PRO A CA 1
ATOM 925 C C . PRO A 1 117 ? 5.896 15.547 -10.217 1.00 84.44 117 PRO A C 1
ATOM 927 O O . PRO A 1 117 ? 4.903 15.015 -10.702 1.00 84.44 117 PRO A O 1
ATOM 930 N N . GLY A 1 118 ? 5.802 16.629 -9.437 1.00 75.94 118 GLY A N 1
ATOM 931 C CA . GLY A 1 118 ? 4.521 17.306 -9.167 1.00 75.94 118 GLY A CA 1
ATOM 932 C C . GLY A 1 118 ? 3.545 16.541 -8.261 1.00 75.94 118 GLY A C 1
ATOM 933 O O . GLY A 1 118 ? 2.376 16.906 -8.166 1.00 75.94 118 GLY A O 1
ATOM 934 N N . ARG A 1 119 ? 4.006 15.488 -7.578 1.00 72.50 119 ARG A N 1
ATOM 935 C CA . ARG A 1 119 ? 3.200 14.703 -6.636 1.00 72.50 119 ARG A CA 1
ATOM 936 C C . ARG A 1 119 ? 2.800 15.534 -5.409 1.00 72.50 119 ARG A C 1
ATOM 938 O O . ARG A 1 119 ? 3.646 15.947 -4.620 1.00 72.50 119 ARG A O 1
ATOM 945 N N . ALA A 1 120 ? 1.505 15.785 -5.239 1.00 61.06 120 ALA A N 1
ATOM 946 C CA . ALA A 1 120 ? 0.949 16.339 -4.008 1.00 61.06 120 ALA A CA 1
ATOM 947 C C . ALA A 1 120 ? -0.549 16.020 -3.897 1.00 61.06 120 ALA A C 1
ATOM 949 O O . ALA A 1 120 ? -1.309 16.236 -4.836 1.00 61.06 120 ALA A O 1
ATOM 950 N N . LYS A 1 121 ? -0.972 15.535 -2.721 1.00 62.41 121 LYS A N 1
ATOM 951 C CA . LYS A 1 121 ? -2.373 15.407 -2.257 1.00 62.41 121 LYS A CA 1
ATOM 952 C C . LYS A 1 121 ? -3.334 14.507 -3.061 1.00 62.41 121 LYS A C 1
ATOM 954 O O . LYS A 1 121 ? -4.454 14.298 -2.609 1.00 62.41 121 LYS A O 1
ATOM 959 N N . GLN A 1 122 ? -2.925 13.923 -4.189 1.00 65.88 122 GLN A N 1
ATOM 960 C CA . GLN A 1 122 ? -3.792 13.047 -4.996 1.00 65.88 122 GLN A CA 1
ATOM 961 C C . GLN A 1 122 ? -4.032 11.659 -4.371 1.00 65.88 122 GLN A C 1
ATOM 963 O O . GLN A 1 122 ? -5.019 11.004 -4.706 1.00 65.88 122 GLN A O 1
ATOM 968 N N . HIS A 1 123 ? -3.176 11.207 -3.445 1.00 69.38 123 HIS A N 1
ATOM 969 C CA . HIS A 1 123 ? -3.312 9.879 -2.836 1.00 69.38 123 HIS A CA 1
ATOM 970 C C . HIS A 1 123 ? -4.531 9.748 -1.927 1.00 69.38 123 HIS A C 1
ATOM 972 O O . HIS A 1 123 ? -4.987 8.632 -1.753 1.00 69.38 123 HIS A O 1
ATOM 978 N N . VAL A 1 124 ? -5.104 10.834 -1.394 1.00 68.50 124 VAL A N 1
ATOM 979 C CA . VAL A 1 124 ? -6.254 10.740 -0.471 1.00 68.50 124 VAL A CA 1
ATOM 980 C C . VAL A 1 124 ? -7.461 10.084 -1.149 1.00 68.50 124 VAL A C 1
ATOM 982 O O . VAL A 1 124 ? -8.056 9.162 -0.600 1.00 68.50 124 VAL A O 1
ATOM 985 N N . ALA A 1 125 ? -7.788 10.502 -2.376 1.00 71.75 125 ALA A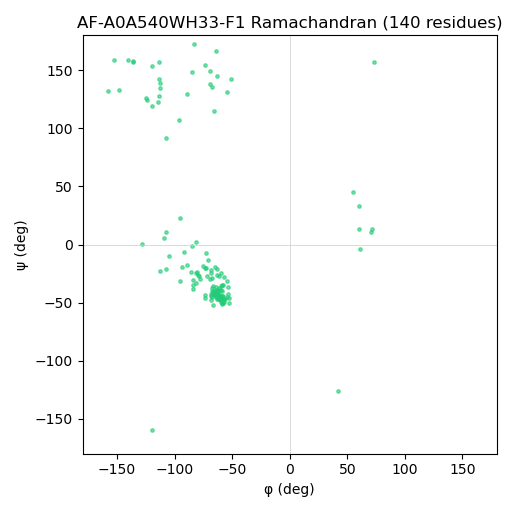 N 1
ATOM 986 C CA . ALA A 1 125 ? -8.899 9.919 -3.130 1.00 71.75 125 ALA A CA 1
ATOM 987 C C . ALA A 1 125 ? -8.617 8.460 -3.532 1.00 71.75 125 ALA A C 1
ATOM 989 O O . ALA A 1 125 ? -9.505 7.611 -3.488 1.00 71.75 125 ALA A O 1
ATOM 990 N N . LEU A 1 126 ? -7.366 8.159 -3.890 1.00 79.25 126 LEU A N 1
ATOM 991 C CA . LEU A 1 126 ? -6.957 6.833 -4.350 1.00 79.25 126 LEU A CA 1
ATOM 992 C C . LEU A 1 126 ? -6.766 5.832 -3.200 1.00 79.25 126 LEU A C 1
ATOM 994 O O . LEU A 1 126 ? -6.957 4.632 -3.394 1.00 79.25 126 LEU A O 1
ATOM 998 N N . SER A 1 127 ? -6.439 6.322 -2.001 1.00 81.88 127 SER A N 1
ATOM 999 C CA . SER A 1 127 ? -6.348 5.523 -0.781 1.00 81.88 127 SER A CA 1
ATOM 1000 C C . SER A 1 127 ? -7.679 4.845 -0.483 1.00 81.88 127 SER A C 1
ATOM 1002 O O . SER A 1 127 ? -7.672 3.666 -0.158 1.00 81.88 127 SER A O 1
ATOM 1004 N N . ASN A 1 128 ? -8.816 5.523 -0.676 1.00 82.75 128 ASN A N 1
ATOM 1005 C CA . ASN A 1 128 ? -10.136 4.925 -0.446 1.00 82.75 128 ASN A CA 1
ATOM 1006 C C . ASN A 1 128 ? -10.416 3.744 -1.388 1.00 82.75 128 ASN A C 1
ATOM 1008 O O . ASN A 1 128 ? -10.880 2.699 -0.941 1.00 82.75 128 ASN A O 1
ATOM 1012 N N . LEU A 1 129 ? -10.087 3.887 -2.678 1.00 84.62 129 LEU A N 1
ATOM 1013 C CA . LEU A 1 129 ? -10.268 2.822 -3.670 1.00 84.62 129 LEU A CA 1
ATOM 1014 C C . LEU A 1 129 ? -9.429 1.582 -3.328 1.00 84.62 129 LEU A C 1
ATOM 1016 O O . LEU A 1 129 ? -9.892 0.451 -3.428 1.00 84.62 129 LEU A O 1
ATOM 1020 N N . LEU A 1 130 ? -8.177 1.798 -2.932 1.00 89.44 130 LEU A N 1
ATOM 1021 C CA . LEU A 1 130 ? -7.253 0.717 -2.605 1.00 89.44 130 LEU A CA 1
ATOM 1022 C C . LEU A 1 130 ? -7.516 0.119 -1.219 1.00 89.44 130 LEU A C 1
ATOM 1024 O O . LEU A 1 130 ? -7.262 -1.070 -1.023 1.00 89.44 130 LEU A O 1
ATOM 1028 N N . ALA A 1 131 ? -8.035 0.910 -0.278 1.00 90.56 131 ALA A N 1
ATOM 1029 C CA . ALA A 1 131 ? -8.387 0.457 1.060 1.00 90.56 131 ALA A CA 1
ATOM 1030 C C . ALA A 1 131 ? -9.399 -0.688 0.999 1.00 90.56 131 ALA A C 1
ATOM 1032 O O . ALA A 1 131 ? -9.164 -1.705 1.637 1.00 90.56 131 ALA A O 1
ATOM 1033 N N . ASP A 1 132 ? -10.438 -0.596 0.167 1.00 88.81 132 ASP A N 1
ATOM 1034 C CA . ASP A 1 132 ? -11.443 -1.658 0.011 1.00 88.81 132 ASP A CA 1
ATOM 1035 C C . ASP A 1 132 ? -10.804 -3.030 -0.298 1.00 88.81 132 ASP A C 1
ATOM 1037 O O . ASP A 1 132 ? -11.041 -4.026 0.394 1.00 88.81 132 ASP A O 1
ATOM 1041 N N . ARG A 1 133 ? -9.850 -3.056 -1.241 1.00 89.94 133 ARG A N 1
ATOM 1042 C CA . ARG A 1 133 ? -9.076 -4.259 -1.597 1.00 89.94 133 ARG A CA 1
ATOM 1043 C C . ARG A 1 133 ? -8.206 -4.770 -0.446 1.00 89.94 133 ARG A C 1
ATOM 1045 O O . ARG A 1 133 ? -8.011 -5.978 -0.305 1.00 89.94 133 ARG A O 1
ATOM 1052 N N . ILE A 1 134 ? -7.635 -3.872 0.356 1.00 93.00 134 ILE A N 1
ATOM 1053 C CA . ILE A 1 134 ? -6.792 -4.247 1.496 1.00 93.00 134 ILE A CA 1
ATOM 1054 C C . ILE A 1 134 ? -7.624 -4.803 2.654 1.00 93.00 134 ILE A C 1
ATOM 1056 O O . ILE A 1 134 ? -7.225 -5.804 3.264 1.00 93.00 134 ILE A O 1
ATOM 1060 N N . ILE A 1 135 ? -8.747 -4.157 2.957 1.00 93.06 135 ILE A N 1
ATOM 1061 C CA . ILE A 1 135 ? -9.636 -4.488 4.072 1.00 93.06 135 ILE A CA 1
ATOM 1062 C C . ILE A 1 135 ? -10.312 -5.831 3.804 1.00 93.06 135 ILE A C 1
ATOM 1064 O O . ILE A 1 135 ? -10.238 -6.733 4.640 1.00 93.06 135 ILE A O 1
ATOM 1068 N N . GLY A 1 136 ? -10.850 -6.000 2.596 1.00 90.50 136 GLY A N 1
ATOM 1069 C CA . GLY A 1 136 ? -11.561 -7.196 2.165 1.00 90.50 136 GLY A CA 1
ATOM 1070 C C . GLY A 1 136 ? -12.949 -7.343 2.781 1.00 90.50 136 GLY A C 1
ATOM 1071 O O . GLY A 1 136 ? -13.256 -6.805 3.847 1.00 90.50 136 GLY A O 1
ATOM 1072 N N . ALA A 1 137 ? -13.789 -8.110 2.086 1.00 88.31 137 ALA A N 1
ATOM 1073 C CA . ALA A 1 137 ? -15.203 -8.264 2.406 1.00 88.31 137 ALA A CA 1
ATOM 1074 C C . ALA A 1 137 ? -15.447 -8.816 3.818 1.00 88.31 137 ALA A C 1
ATOM 1076 O O . ALA A 1 137 ? -16.400 -8.412 4.476 1.00 88.31 137 ALA A O 1
ATOM 1077 N N . GLU A 1 138 ? -14.576 -9.701 4.309 1.00 88.19 138 GLU A N 1
ATOM 1078 C CA . GLU A 1 138 ? -14.728 -10.290 5.639 1.00 88.19 138 GLU A CA 1
ATOM 1079 C C . GLU A 1 138 ? -14.567 -9.263 6.763 1.00 88.19 138 GLU A C 1
ATOM 1081 O O . GLU A 1 138 ? -15.274 -9.335 7.762 1.00 88.19 138 GLU A O 1
ATOM 1086 N N . THR A 1 139 ? -13.666 -8.292 6.587 1.00 87.88 139 THR A N 1
ATOM 1087 C CA . THR A 1 139 ? -13.430 -7.246 7.588 1.00 87.88 139 THR A CA 1
ATOM 1088 C C . THR A 1 139 ? -14.477 -6.140 7.472 1.00 87.88 139 THR A C 1
ATOM 1090 O O . THR A 1 139 ? -14.877 -5.577 8.484 1.00 87.88 139 THR A O 1
ATOM 1093 N N . LEU A 1 140 ? -14.955 -5.848 6.256 1.00 86.88 140 LEU A N 1
ATOM 1094 C CA . LEU A 1 140 ? -16.043 -4.887 6.027 1.00 86.88 140 LEU A CA 1
ATOM 1095 C C . LEU A 1 140 ? -17.393 -5.370 6.572 1.00 86.88 140 LEU A C 1
ATOM 1097 O O . LEU A 1 140 ? -18.237 -4.548 6.912 1.00 86.88 140 LEU A O 1
ATOM 1101 N N . GLY A 1 141 ? -17.608 -6.686 6.629 1.00 85.06 141 GLY A N 1
ATOM 1102 C CA . GLY A 1 141 ? -18.846 -7.284 7.129 1.00 85.06 141 GLY A CA 1
ATOM 1103 C C . GLY A 1 141 ? -18.917 -7.474 8.649 1.00 85.06 141 GLY A C 1
ATOM 1104 O O . GLY A 1 141 ? -19.924 -8.003 9.122 1.00 85.06 141 GLY A O 1
ATOM 1105 N N . TRP A 1 142 ? -17.869 -7.116 9.401 1.00 82.00 142 TRP A N 1
ATOM 1106 C CA . TRP A 1 142 ? -17.774 -7.351 10.848 1.00 82.00 142 TRP A CA 1
ATOM 1107 C C . TRP A 1 142 ? -18.418 -6.253 11.695 1.00 82.00 142 TRP A C 1
ATOM 1109 O O . TRP A 1 142 ? -19.124 -6.617 12.673 1.00 82.00 142 TRP A O 1
#

pLDDT: mean 89.08, std 9.64, range [58.53, 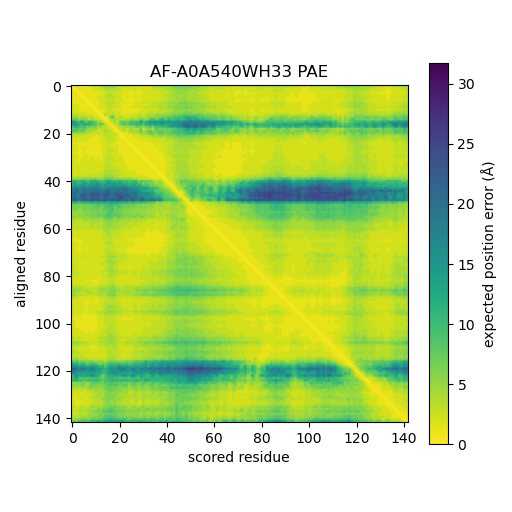98.25]

Organism: NCBI:txid2590453

Mean predicted aligned error: 5.05 Å

Solvent-accessible surface area (backbone atoms only — not comparable to full-atom values): 7807 Å² total; per-residue (Å²): 103,70,53,47,48,36,43,51,44,56,39,47,58,33,91,87,54,79,43,44,47,78,29,13,33,56,54,51,22,49,53,42,8,52,50,33,23,62,55,40,60,74,61,50,72,78,76,34,98,44,75,71,52,33,70,65,46,49,64,57,50,30,48,51,32,21,50,50,33,40,29,56,64,60,11,38,63,64,58,36,44,45,46,24,38,82,86,61,83,46,70,70,54,64,91,83,45,33,49,44,57,52,28,61,79,65,73,50,92,59,72,44,81,45,72,48,82,92,63,70,85,62,25,60,71,43,7,58,66,49,31,55,70,41,60,33,70,75,62,76,72,107

InterPro domains:
  IPR011119 Uncharacterised domain, helicase/relaxase, putative [PF07514] (1-142)

Radius of gyration: 17.27 Å; Cα contacts (8 Å, |Δi|>4): 200; chains: 1; bounding box: 41×31×50 Å

Foldseek 3Di:
DVLLCQACPQCALDCPDQRNGGCSLVVQLQVQLQVQLVVQVVVLVPVDPDPVVSVVVSVLSSNVSSLCSNLQQSLCCVQFKWKAAPVRPDTDHSLPGGPNVSCVVVVGPDIDIDTDPPDDDPSRVVSVSVSPSSCDPVNVVD

Secondary structure (DSSP, 8-state):
-HHHHHHHTT--S-SSSTT-STTHHHHHHHHHHHHHHHHHGGGGGGT-SSHHHHHHHHHHHHHHHHHHHHHTTTTHHHHHEEEE-TTS--B--TTTS-HHHHHHHTT-S--EEEEPTT--STHHHHHHHHHHHHH-HHHHT-

Sequence (142 aa):
LRRFVSYCHLLPASQAHHHRGAGGLLRHSIEVGLWAAQASDKLLLDLGSTPAQRRQIEPRWQLTAFVAGLCHDVGKPATDLVVTSHDRTKVWKPLTENLSDWATANDISAYFLDWRPGRAKQHVALSNLLADRIIGAETLGW